Protein 8XPI (pdb70)

Solvent-accessible surface area: 5493 Å² total; per-residue (Å²): 153,37,81,114,69,157,128,21,38,1,40,1,84,87,0,0,59,15,72,5,81,0,42,114,147,2,46,113,73,0,36,116,44,29,64,86,138,77,12,146,95,25,20,88,45,36,136,159,15,90,189,31,67,22,45,65,100,86,96,49,31,135,72,0,2,6,0,31,0,0,73,18,0,57,56,15,53,94,69,128,94,88,67,107,10,66,25,6,100,101

Organism: Porcine epidemic diarrhea virus (NCBI:txid28295)

Secondary structure (DSSP, 8-state):
--BSSSSB---HHHHTTS-EEE-HHHHHHHHTTS-HHHHHHHHHTHHHHTT----TTSTTHHHHHHHHHHHHHHHHHHH---EEE-----

InterPro domains:
  IPR001205 RNA-directed RNA polymerase, C-terminal domain [PF00680] (4582-4909)
  IPR002589 Macro domain [PF01661] (1318-1421)
  IPR002589 Macro domain [PS51154] (1286-1465)
  IPR002589 Macro domain [SM00506] (1298-1423)
  IPR008740 Peptidase C30, coronavirus [PF05409] (3026-3308)
  IPR008740 Peptidase C30, coronavirus [PS51442] (2998-3299)
  IPR009003 Peptidase S1, PA clan [SSF50494] (2998-3297)
  IPR009461 Non-structural protein NSP16, coronavirus-like [PF06460] (6482-6779)
  IPR009466 Non-structural protein 14, coronavirus [PF06471] (5628-6137)
  IPR009469 RNA-dependent RNA polymerase, N-terminal, coronavirus [PF06478] (4113-4461)
  IPR011050 Pectin lyase fold/virulence factor [SSF51126] (2178-2303)
  IPR013016 Peptidase C16, coronavirus [PF08715] (1631-1932)
  IPR013016 Peptidase C16, coronavirus [PS51124] (1057-1296)
  IPR013016 Peptidase C16, coronavirus [PS51124] (1691-1951)
  IPR014822 Non-structural protein NSP9, coronavirus [PF08710] (3858-3965)
  IPR014822 Non-structural protein NSP9, coronavirus [PS51951] (3858-3965)
  IPR014828 Non-structural protein NSP7, coronavirus [PF08716] (3580-3662)
  IPR014828 Non-structural protein NSP7, coronavirus [PS51949] (3580-3662)
  IPR014829 Non-structural protein NSP8, coronavirus [PF08717] (3663-3857)
  IPR014829 Non-structural protein NSP8, coronavirus [PS51950] (3663-3857)

Foldseek 3Di:
DQDDPPAGQDELLVPLQHKDKDAPRNLVNHPVRDDPVVLVVLCVCCVVLVQPADDCPDPCQSSSSSNQVSVVSVVCVPVNDIDMDHHNHD

Nearest PDB structures (foldseek):
  3gzf-assembly1_C  TM=8.994E-01  e=5.002E-11  Feline coronavirus
  3gzf-assembly2_B  TM=9.207E-01  e=3.013E-10  Feline coronavirus
  3vc8-assembly1_A  TM=9.013E-01  e=3.512E-06  Murine coronavirus inf-MHV-A59
  3vcb-assembly1_B  TM=9.114E-01  e=9.191E-06  Murine coronavirus inf-MHV-A59
  8yb7-assembly1_C-3  TM=8.440E-01  e=2.116E-05  Severe acute respiratory syndrome coronavirus 2

Structure (mmCIF, N/CA/C/O backbone):
data_8XPI
#
_entry.id   8XPI
#
_cell.length_a   58.815
_cell.length_b   58.815
_cell.length_c   52.014
_cell.angle_alpha   90.00
_cell.angle_beta   90.00
_cell.angle_gamma   120.00
#
_symmetry.space_group_name_H-M   'P 61'
#
loop_
_entity.id
_entity.type
_entity.pdbx_description
1 polymer 'ORF1ab polyprotein'
2 water water
#
loop_
_atom_site.group_PDB
_atom_site.id
_atom_site.type_symbol
_atom_site.label_atom_id
_atom_site.label_alt_id
_atom_site.label_comp_id
_atom_site.label_asym_id
_atom_site.label_entity_id
_atom_site.label_seq_id
_atom_site.pdbx_PDB_ins_code
_atom_site.Cartn_x
_atom_site.Cartn_y
_atom_site.Cartn_z
_atom_site.occupancy
_atom_site.B_iso_or_equiv
_atom_site.auth_seq_id
_atom_site.auth_comp_id
_atom_site.auth_asym_id
_atom_site.auth_atom_id
_atom_site.pdbx_PDB_model_num
ATOM 1 N N . MET A 1 1 ? -18.313 11.451 -13.236 1.00 60.78 1 MET A N 1
ATOM 2 C CA . MET A 1 1 ? -18.472 11.090 -11.831 1.00 57.79 1 MET A CA 1
ATOM 3 C C . MET A 1 1 ? -17.121 11.064 -11.101 1.00 51.33 1 MET A C 1
ATOM 4 O O . MET A 1 1 ? -16.136 11.623 -11.590 1.00 50.26 1 MET A O 1
ATOM 9 N N . LEU A 1 2 ? -17.086 10.414 -9.935 1.00 46.60 2 LEU A N 1
ATOM 10 C CA . LEU A 1 2 ? -15.957 10.503 -9.014 1.00 40.81 2 LEU A CA 1
ATOM 11 C C . LEU A 1 2 ? -14.924 9.410 -9.208 1.00 39.80 2 LEU A C 1
ATOM 12 O O . LEU A 1 2 ? -13.728 9.655 -8.991 1.00 36.94 2 LEU A O 1
ATOM 17 N N . PHE A 1 3 ? -15.353 8.207 -9.590 1.00 39.35 3 PHE A N 1
ATOM 18 C CA . PHE A 1 3 ? -14.443 7.102 -9.825 1.00 39.95 3 PHE A CA 1
ATOM 19 C C . PHE A 1 3 ? -14.703 6.507 -11.202 1.00 46.91 3 PHE A C 1
ATOM 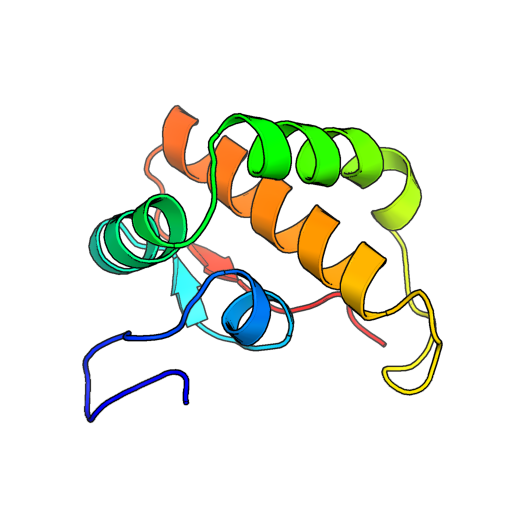20 O O . PHE A 1 3 ? -15.769 6.698 -11.793 1.00 48.54 3 PHE A O 1
ATOM 28 N N . GLU A 1 4 ? -13.673 5.826 -11.726 1.00 46.61 4 GLU A N 1
ATOM 29 C CA . GLU A 1 4 ? -13.745 5.050 -12.972 1.00 55.06 4 GLU A CA 1
ATOM 30 C C . GLU A 1 4 ? -13.122 3.699 -12.651 1.00 53.66 4 GLU A C 1
ATOM 31 O O . GLU A 1 4 ? -11.979 3.429 -13.028 1.00 57.76 4 GLU A O 1
ATOM 37 N N . GLY A 1 5 ? -13.873 2.865 -11.940 1.00 55.72 5 GLY A 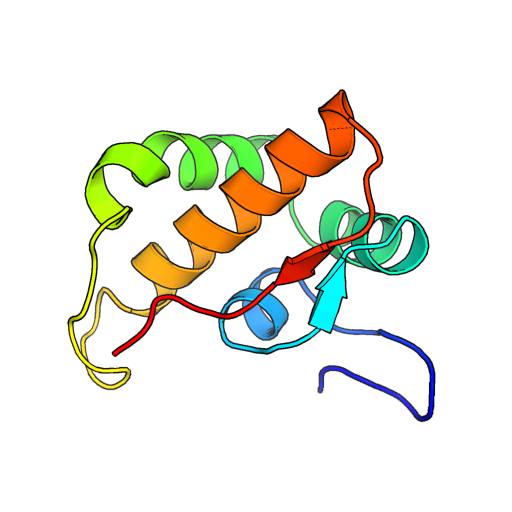N 1
ATOM 38 C CA . GLY A 1 5 ? -13.311 1.662 -11.347 1.00 59.48 5 GLY A CA 1
ATOM 39 C C . GLY A 1 5 ? -12.696 1.969 -9.998 1.00 58.50 5 GLY A C 1
ATOM 40 O O . GLY A 1 5 ? -13.345 2.556 -9.136 1.00 58.67 5 GLY A O 1
ATOM 41 N N . ASP A 1 6 ? -11.439 1.580 -9.819 1.00 65.05 6 ASP A N 1
ATOM 42 C CA . ASP A 1 6 ? -10.697 1.861 -8.595 1.00 64.37 6 ASP A CA 1
ATOM 43 C C . ASP A 1 6 ? -9.978 3.203 -8.634 1.00 61.46 6 ASP A C 1
ATOM 44 O O . ASP A 1 6 ? -9.215 3.513 -7.709 1.00 65.09 6 ASP A O 1
ATOM 49 N N . LYS A 1 7 ? -10.182 3.999 -9.681 1.00 56.62 7 LYS A N 1
ATOM 50 C CA . LYS A 1 7 ? -9.380 5.194 -9.918 1.00 52.37 7 LYS A CA 1
ATOM 51 C C . LYS A 1 7 ? -10.209 6.452 -9.676 1.00 45.61 7 LYS A C 1
ATOM 52 O O . LYS A 1 7 ? -11.297 6.606 -10.250 1.00 43.18 7 LYS A O 1
ATOM 58 N N . PHE A 1 8 ? -9.677 7.357 -8.852 1.00 44.73 8 PHE A N 1
ATOM 59 C CA . PHE A 1 8 ? -10.317 8.645 -8.611 1.00 40.19 8 PHE A CA 1
ATOM 60 C C . PHE A 1 8 ? -10.127 9.558 -9.812 1.00 39.76 8 PHE A C 1
ATOM 61 O O . PHE A 1 8 ? -8.992 9.871 -10.191 1.00 41.65 8 PHE A O 1
ATOM 69 N N . VAL A 1 9 ? -11.231 10.023 -10.397 1.00 35.53 9 VAL A N 1
ATOM 70 C CA . VAL A 1 9 ? -11.172 10.880 -11.569 1.00 36.57 9 VAL A CA 1
ATOM 71 C C . VAL A 1 9 ? -11.892 12.203 -11.364 1.00 38.00 9 VAL A C 1
ATOM 72 O O . VAL A 1 9 ? -11.990 12.993 -12.305 1.00 37.13 9 VAL A O 1
ATOM 76 N N . GLY A 1 10 ? -12.372 12.492 -10.150 1.00 35.86 10 GLY A N 1
ATOM 77 C CA . GLY A 1 10 ? -13.288 13.610 -9.963 1.00 37.54 10 GLY A CA 1
ATOM 78 C C . GLY A 1 10 ? -12.594 14.956 -10.017 1.00 32.30 10 GLY A C 1
ATOM 79 O O . GLY A 1 10 ? -11.422 15.088 -9.680 1.00 34.20 10 GLY A O 1
ATOM 80 N N . SER A 1 11 ? -13.340 15.977 -10.429 1.00 30.24 11 SER A N 1
ATOM 81 C CA . SER A 1 11 ? -12.823 17.335 -10.388 1.00 32.92 11 SER A CA 1
ATOM 82 C C . SER A 1 11 ? -13.091 17.933 -9.010 1.00 33.17 11 SER A C 1
ATOM 83 O O . SER A 1 11 ? -13.853 17.379 -8.220 1.00 32.12 11 SER A O 1
ATOM 86 N N . PHE A 1 12 ? -12.426 19.058 -8.708 1.00 28.21 12 PHE A N 1
ATOM 87 C CA . PHE A 1 12 ? -12.618 19.709 -7.416 1.00 28.24 12 PHE A CA 1
ATOM 88 C C . PHE A 1 12 ? -14.088 20.009 -7.155 1.00 30.44 12 PHE A C 1
ATOM 89 O O . PHE A 1 12 ? -14.619 19.737 -6.069 1.00 27.74 12 PHE A O 1
ATOM 97 N N . GLU A 1 13 ? -14.762 20.599 -8.124 1.00 32.22 13 GLU A N 1
ATOM 98 C CA . GLU A 1 13 ? -16.123 21.032 -7.843 1.00 35.62 13 GLU A CA 1
ATOM 99 C C . GLU A 1 13 ? -17.059 19.840 -7.670 1.00 34.31 13 GLU A C 1
ATOM 100 O O . GLU A 1 13 ? -17.918 19.858 -6.784 1.00 35.52 13 GLU A O 1
ATOM 106 N N . ASN A 1 14 ? -16.837 18.751 -8.401 1.00 32.49 14 ASN A N 1
ATOM 107 C CA . ASN A 1 14 ? -17.654 17.560 -8.188 1.00 34.13 14 ASN A CA 1
ATOM 108 C C . ASN A 1 14 ? -17.280 16.819 -6.914 1.00 35.96 14 ASN A C 1
ATOM 109 O O . ASN A 1 14 ? -18.163 16.354 -6.185 1.00 37.51 14 ASN A O 1
ATOM 114 N N . ALA A 1 15 ? -15.985 16.692 -6.630 1.00 28.85 15 ALA A N 1
ATOM 115 C CA . ALA A 1 15 ? -15.551 15.887 -5.502 1.00 29.13 15 ALA A CA 1
ATOM 116 C C . ALA A 1 15 ? -15.879 16.531 -4.167 1.00 26.09 15 ALA A C 1
ATOM 117 O O . ALA A 1 15 ? -15.983 15.829 -3.161 1.00 27.96 15 ALA A O 1
ATOM 119 N N . ALA A 1 16 ? -16.022 17.857 -4.116 1.00 27.48 16 ALA A N 1
ATOM 120 C CA . ALA A 1 16 ? -16.213 18.497 -2.824 1.00 28.43 16 ALA A CA 1
ATOM 121 C C . ALA A 1 16 ? -17.517 18.073 -2.173 1.00 28.33 16 ALA A C 1
ATOM 122 O O . ALA A 1 16 ? -17.628 18.128 -0.950 1.00 29.56 16 ALA A O 1
ATOM 124 N N . ALA A 1 17 ? -18.484 17.624 -2.961 1.00 29.48 17 ALA A N 1
ATOM 125 C CA . ALA A 1 17 ? -19.739 17.130 -2.434 1.00 32.18 17 ALA A CA 1
ATOM 126 C C . ALA A 1 17 ? -19.726 15.631 -2.190 1.00 36.46 17 ALA A C 1
ATOM 127 O O . ALA A 1 17 ? -20.717 15.103 -1.682 1.00 38.35 17 ALA A O 1
ATOM 129 N N . GLY A 1 18 ? -18.625 14.939 -2.499 1.00 33.77 18 GLY A N 1
ATOM 130 C CA . GLY A 1 18 ? -18.548 13.504 -2.362 1.00 31.93 18 GLY A CA 1
ATOM 131 C C . GLY A 1 18 ? -17.603 13.029 -1.268 1.00 30.31 18 GLY A C 1
ATOM 132 O O . GLY A 1 18 ? -17.040 13.807 -0.495 1.00 29.48 18 GLY A O 1
ATOM 133 N N . THR A 1 19 ? -17.419 11.709 -1.237 1.00 28.95 19 THR A N 1
ATOM 134 C CA . THR A 1 19 ? -16.579 11.011 -0.269 1.00 29.15 19 THR A CA 1
ATOM 135 C C . THR A 1 19 ? -15.471 10.271 -0.994 1.00 27.78 19 THR A C 1
ATOM 136 O O . THR A 1 19 ? -15.748 9.454 -1.884 1.00 30.76 19 THR A O 1
ATOM 140 N N . PHE A 1 20 ? -14.230 10.502 -0.580 1.00 25.01 20 PHE A N 1
ATOM 141 C CA . PHE A 1 20 ? -13.105 9.787 -1.165 1.00 28.11 20 PHE A CA 1
ATOM 142 C C . PHE A 1 20 ? -11.903 9.910 -0.233 1.00 27.13 20 PHE A C 1
ATOM 143 O O . PHE A 1 20 ? -11.828 10.807 0.609 1.00 27.27 20 PHE A O 1
ATOM 151 N N . VAL A 1 21 ? -10.953 8.999 -0.400 1.00 25.75 21 VAL A N 1
ATOM 152 C CA . VAL A 1 21 ? -9.691 9.085 0.321 1.00 26.78 21 VAL A CA 1
ATOM 153 C C . VAL A 1 21 ? -8.790 10.086 -0.405 1.00 26.85 21 VAL A C 1
ATOM 154 O O . VAL A 1 21 ? -8.494 9.918 -1.596 1.00 27.81 21 VAL A O 1
ATOM 158 N N . LEU A 1 22 ? -8.366 11.126 0.306 1.00 23.00 22 LEU A N 1
ATOM 159 C CA . LEU A 1 22 ? -7.408 12.101 -0.210 1.00 26.32 22 LEU A CA 1
ATOM 160 C C . LEU A 1 22 ? -6.000 11.543 -0.009 1.00 28.24 22 LEU A C 1
ATOM 161 O O . LEU A 1 22 ? -5.431 11.660 1.073 1.00 31.92 22 LEU A O 1
ATOM 166 N N . ASP A 1 23 ? -5.449 10.917 -1.046 1.00 27.54 23 ASP A N 1
ATOM 167 C CA . ASP A 1 23 ? -4.055 10.487 -1.105 1.00 29.38 23 ASP A CA 1
ATOM 168 C C . ASP A 1 23 ? -3.370 11.282 -2.207 1.00 30.96 23 ASP A C 1
ATOM 169 O O . ASP A 1 23 ? -3.977 12.172 -2.810 1.00 27.43 23 ASP A O 1
ATOM 174 N N . MET 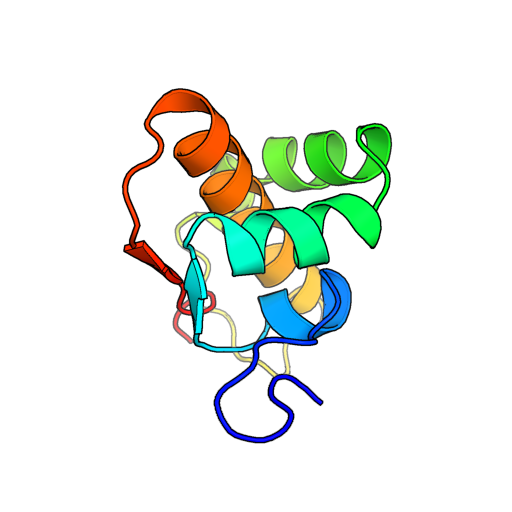A 1 24 ? -2.111 10.952 -2.516 1.00 30.39 24 MET A N 1
ATOM 175 C CA . MET A 1 24 ? -1.418 11.852 -3.442 1.00 29.45 24 MET A CA 1
ATOM 176 C C . MET A 1 24 ? -2.014 11.825 -4.853 1.00 27.40 24 MET A C 1
ATOM 177 O O . MET A 1 24 ? -1.897 12.820 -5.585 1.00 28.30 24 MET A O 1
ATOM 182 N N . TYR A 1 25 ? -2.575 10.686 -5.285 1.00 28.02 25 TYR A N 1
ATOM 183 C CA . TYR A 1 25 ? -3.145 10.608 -6.628 1.00 31.00 25 TYR A CA 1
ATOM 184 C C . TYR A 1 25 ? -4.453 11.390 -6.728 1.00 27.36 25 TYR A C 1
ATOM 185 O O . TYR A 1 25 ? -4.700 12.095 -7.719 1.00 25.81 25 TYR A O 1
ATOM 194 N N . ALA A 1 26 ? -5.295 11.300 -5.706 1.00 26.18 26 ALA A N 1
ATOM 195 C CA . ALA A 1 26 ? -6.478 12.151 -5.685 1.00 26.27 26 ALA A CA 1
ATOM 196 C C . ALA A 1 26 ? -6.085 13.613 -5.673 1.00 23.97 26 ALA A C 1
ATOM 197 O O . ALA A 1 26 ? -6.692 14.428 -6.372 1.00 24.48 26 ALA A O 1
ATOM 199 N N . TYR A 1 27 ? -5.082 13.967 -4.873 1.00 25.25 27 TYR A N 1
ATOM 200 C CA . TYR A 1 27 ? -4.649 15.359 -4.772 1.00 24.53 27 TYR A CA 1
ATOM 201 C C . TYR A 1 27 ? -4.199 15.872 -6.123 1.00 25.74 27 TYR A C 1
ATOM 202 O O . TYR A 1 27 ? -4.578 16.978 -6.542 1.00 26.18 27 TYR A O 1
ATOM 211 N N . GLU A 1 28 ? -3.390 15.073 -6.829 1.00 23.93 28 GLU A N 1
ATOM 212 C CA . GLU A 1 28 ? -2.906 15.471 -8.143 1.00 25.22 28 GLU A CA 1
ATOM 213 C C . GLU A 1 28 ? -4.079 15.765 -9.078 1.00 28.23 28 GLU A C 1
ATOM 214 O O . GLU A 1 28 ? -4.099 16.787 -9.787 1.00 27.14 28 GLU A O 1
ATOM 220 N N . ARG A 1 29 ? -5.096 14.911 -9.048 1.00 25.09 29 ARG A N 1
ATOM 221 C CA . ARG A 1 29 ? -6.240 15.101 -9.925 1.00 27.15 29 ARG A CA 1
ATOM 222 C C . ARG A 1 29 ? -7.045 16.333 -9.530 1.00 28.13 29 ARG A C 1
ATOM 223 O O . ARG A 1 29 ? -7.403 17.143 -10.391 1.00 28.47 29 ARG A O 1
ATOM 231 N N . LEU A 1 30 ? -7.290 16.534 -8.233 1.00 24.81 30 LEU A N 1
ATOM 232 C CA . LEU A 1 30 ? -8.025 17.717 -7.795 1.00 24.66 30 LEU A CA 1
ATOM 233 C C . LEU A 1 30 ? -7.283 19.013 -8.126 1.00 27.78 30 LEU A C 1
ATOM 234 O O . LEU A 1 30 ? -7.888 20.001 -8.569 1.00 26.69 30 LEU A O 1
ATOM 239 N N . ALA A 1 31 ? -5.984 19.059 -7.829 1.00 25.63 31 ALA A N 1
ATOM 240 C CA . ALA A 1 31 ? -5.222 20.300 -7.952 1.00 26.99 31 ALA A CA 1
ATOM 241 C C . ALA A 1 31 ? -5.106 20.740 -9.398 1.00 28.84 31 ALA A C 1
ATOM 242 O O . ALA A 1 31 ? -4.988 21.935 -9.678 1.00 32.81 31 ALA A O 1
ATOM 244 N N . ASN A 1 32 ? -5.155 19.801 -10.323 1.00 29.00 32 ASN A N 1
ATOM 245 C CA . ASN A 1 32 ? -5.106 20.113 -11.734 1.00 34.20 32 ASN A CA 1
ATOM 246 C C . ASN A 1 32 ? -6.478 20.407 -12.328 1.00 33.85 32 ASN A C 1
ATOM 247 O O . ASN A 1 32 ? -6.587 20.590 -13.543 1.00 34.11 32 ASN A O 1
ATOM 252 N N . SER A 1 33 ? -7.522 20.499 -11.502 1.00 29.81 33 SER A N 1
ATOM 253 C CA . SER A 1 33 ? -8.848 20.870 -11.986 1.00 29.44 33 SER A CA 1
ATOM 254 C C . SER A 1 33 ? -9.331 22.214 -11.453 1.00 32.58 33 SER A C 1
ATOM 255 O O . SER A 1 33 ? -10.491 22.581 -11.682 1.00 35.00 33 SER A O 1
ATOM 258 N N . ILE A 1 34 ? -8.488 22.954 -10.741 1.00 29.66 34 ILE A N 1
ATOM 259 C CA . ILE A 1 34 ? -8.873 24.230 -10.150 1.00 31.05 34 ILE A CA 1
ATOM 260 C C . ILE A 1 34 ? -7.615 25.069 -10.031 1.00 32.61 34 ILE A C 1
ATOM 261 O O . ILE A 1 34 ? -6.519 24.535 -9.867 1.00 30.91 34 ILE A O 1
ATOM 266 N N . SER A 1 35 ? -7.765 26.390 -10.133 1.00 34.79 35 SER A N 1
ATOM 267 C CA . SER A 1 35 ? -6.598 27.255 -10.071 1.00 38.62 35 SER A CA 1
ATOM 268 C C . SER A 1 35 ? -6.152 27.419 -8.626 1.00 38.93 35 SER A C 1
ATOM 269 O O . SER A 1 35 ? -6.949 27.296 -7.688 1.00 36.04 35 SER A O 1
ATOM 272 N N . THR A 1 36 ? -4.851 27.658 -8.443 1.00 42.96 36 THR A N 1
ATOM 273 C CA . THR A 1 36 ? -4.363 27.949 -7.101 1.00 39.31 36 THR A CA 1
ATOM 274 C C . THR A 1 36 ? -5.085 29.154 -6.521 1.00 36.90 36 THR A C 1
ATOM 275 O O . THR A 1 36 ? -5.392 29.182 -5.329 1.00 37.51 36 THR A O 1
ATOM 279 N N . GLU A 1 37 ? -5.383 30.153 -7.352 1.00 38.25 37 GLU A N 1
ATOM 280 C CA . GLU A 1 37 ? -6.105 31.323 -6.862 1.00 42.79 37 GLU A CA 1
ATOM 281 C C . GLU A 1 37 ? -7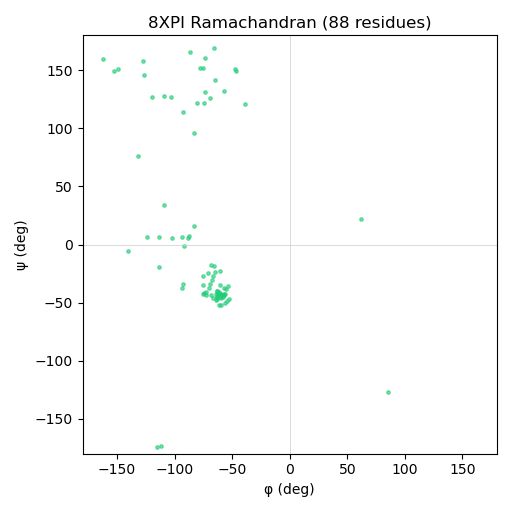.467 30.938 -6.297 1.00 40.28 37 GLU A C 1
ATOM 282 O O . GLU A 1 37 ? -7.819 31.322 -5.175 1.00 40.94 37 GLU A O 1
ATOM 288 N N . LYS A 1 38 ? -8.260 30.196 -7.072 1.00 36.41 38 LYS A N 1
ATOM 289 C CA . LYS A 1 38 ? -9.584 29.811 -6.598 1.00 36.89 38 LYS A CA 1
ATOM 290 C C . LYS A 1 38 ? -9.498 28.930 -5.357 1.00 35.72 38 LYS A C 1
ATOM 291 O O . LYS A 1 38 ? -10.310 29.062 -4.434 1.00 36.17 38 LYS A O 1
ATOM 297 N N . LEU A 1 39 ? -8.532 28.013 -5.326 1.00 34.01 39 LEU A N 1
ATOM 298 C CA . LEU A 1 39 ? -8.356 27.153 -4.158 1.00 35.82 39 LEU A CA 1
ATOM 299 C C . LEU A 1 39 ? -8.110 27.963 -2.889 1.00 37.70 39 LEU A C 1
ATOM 300 O O . LEU A 1 39 ? -8.707 27.695 -1.841 1.00 37.31 39 LEU A O 1
ATOM 305 N N . ARG A 1 40 ? -7.240 28.973 -2.963 1.00 40.78 40 ARG A N 1
ATOM 306 C CA . ARG A 1 40 ? -7.006 29.819 -1.796 1.00 38.07 40 ARG A CA 1
ATOM 307 C C . ARG A 1 40 ? -8.266 30.551 -1.388 1.00 39.35 40 ARG A C 1
ATOM 308 O O . ARG A 1 40 ? -8.574 30.646 -0.199 1.00 38.65 40 ARG A O 1
ATOM 316 N N . GLN A 1 41 ? -8.996 31.088 -2.359 1.00 39.15 41 GLN A N 1
ATOM 317 C CA . GLN A 1 41 ? -10.232 31.804 -2.052 1.00 39.08 41 GLN A CA 1
ATOM 318 C C . GLN A 1 41 ? -11.203 30.930 -1.259 1.00 39.63 41 GLN A C 1
ATOM 319 O O . GLN A 1 41 ? -11.714 31.338 -0.207 1.00 40.86 41 GLN A O 1
ATOM 325 N N . TYR A 1 42 ? -11.454 29.706 -1.734 1.00 36.85 42 TYR A N 1
ATOM 326 C CA . TYR A 1 42 ? -12.328 28.816 -0.986 1.00 36.27 42 TYR A CA 1
ATOM 327 C C . TYR A 1 42 ? -11.736 28.494 0.377 1.00 34.04 42 TYR A C 1
ATOM 328 O O . TYR A 1 42 ? -12.459 28.478 1.382 1.00 36.88 42 TYR A O 1
ATOM 337 N N . ALA A 1 43 ? -10.427 28.242 0.436 1.00 33.76 43 ALA A N 1
ATOM 338 C CA . ALA A 1 43 ? -9.798 27.874 1.695 1.00 35.32 43 ALA A CA 1
ATOM 339 C C . ALA A 1 43 ? -9.949 28.980 2.732 1.00 36.83 43 ALA A C 1
ATOM 340 O O . ALA A 1 43 ? -10.117 28.702 3.925 1.00 38.10 43 ALA A O 1
ATOM 342 N N . SER A 1 44 ? -9.922 30.238 2.290 1.00 41.03 44 SER A N 1
ATOM 343 C CA . SER A 1 44 ? -10.069 31.371 3.199 1.00 41.56 44 SER A CA 1
ATOM 344 C C . SER A 1 44 ? -11.447 31.437 3.837 1.00 43.26 44 SER A C 1
ATOM 345 O O . SER A 1 44 ? -11.604 32.122 4.853 1.00 45.31 44 SER A O 1
ATOM 348 N N . THR A 1 45 ? -12.450 30.759 3.277 1.00 41.46 45 THR A N 1
ATOM 349 C CA . THR A 1 45 ? -13.779 30.775 3.877 1.00 39.56 45 THR A CA 1
ATOM 350 C C . THR A 1 45 ? -14.017 29.604 4.827 1.00 41.85 45 THR A C 1
ATOM 351 O O . THR A 1 45 ? -15.141 29.450 5.322 1.00 41.33 45 THR A O 1
ATOM 355 N N . TYR A 1 46 ? -12.988 28.795 5.119 1.00 39.07 46 TYR A N 1
ATOM 356 C CA . TYR A 1 46 ? -13.210 27.611 5.945 1.00 38.85 46 TYR A CA 1
ATOM 357 C C . TYR A 1 46 ? -13.675 27.972 7.353 1.00 40.77 46 TYR A C 1
ATOM 358 O O . TYR A 1 46 ? -14.623 27.366 7.864 1.00 41.29 46 TYR A O 1
ATOM 367 N N . ASN A 1 47 ? -13.035 28.958 7.998 1.00 41.45 47 ASN A N 1
ATOM 368 C CA . ASN A 1 47 ? -13.464 29.341 9.343 1.00 42.90 47 ASN A CA 1
ATOM 369 C C . ASN A 1 47 ? -14.949 29.659 9.376 1.00 42.48 47 ASN A C 1
ATOM 370 O O . ASN A 1 47 ? -15.641 29.355 10.357 1.00 47.97 47 ASN A O 1
ATOM 375 N N . LYS A 1 48 ? -15.464 30.248 8.298 1.00 42.36 48 LYS A N 1
ATOM 376 C CA . LYS A 1 48 ? -16.880 30.584 8.255 1.00 41.61 48 LYS A CA 1
ATOM 377 C C . LYS A 1 48 ? -17.736 29.331 8.147 1.00 46.69 48 LYS A C 1
ATOM 378 O O . LYS A 1 48 ? -18.799 29.237 8.775 1.00 43.59 48 LYS A O 1
ATOM 384 N N . TYR A 1 49 ? -17.270 28.337 7.391 1.00 45.19 49 TYR A N 1
ATOM 385 C CA . TYR A 1 49 ? -18.067 27.169 7.067 1.00 41.28 49 TYR A CA 1
ATOM 386 C C . TYR A 1 49 ? -17.706 25.944 7.891 1.00 41.54 49 TYR A C 1
ATOM 387 O O . TYR A 1 49 ? -18.273 24.877 7.646 1.00 41.10 49 TYR A O 1
ATOM 396 N N . LYS A 1 50 ? -16.809 26.086 8.879 1.00 39.02 50 LYS A N 1
ATOM 397 C CA . LYS A 1 50 ? -16.260 24.939 9.600 1.00 39.88 50 LYS A CA 1
ATOM 398 C C . LYS A 1 50 ? -17.346 24.102 10.262 1.00 45.29 50 LYS A C 1
ATOM 399 O O . LYS A 1 50 ? -17.297 22.866 10.223 1.00 43.64 50 LYS A O 1
ATOM 405 N N . TYR A 1 51 ? -18.315 24.759 10.889 1.00 44.03 51 TYR A N 1
ATOM 406 C CA . TYR A 1 51 ? -19.365 23.992 11.612 1.00 44.96 51 TYR A CA 1
ATOM 407 C C . TYR A 1 51 ? -20.685 24.096 10.849 1.00 49.50 51 TYR A C 1
ATOM 408 O O . TYR A 1 51 ? -21.764 24.110 11.470 1.00 49.93 51 TYR A O 1
ATOM 417 N N . TYR A 1 52 ? -20.600 24.152 9.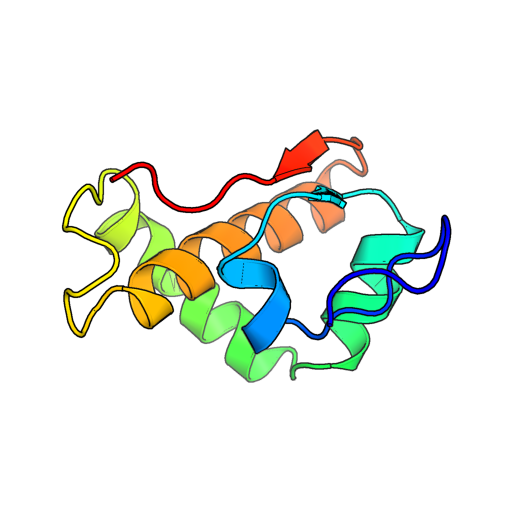525 1.00 43.70 52 TYR A N 1
ATOM 418 C CA . TYR A 1 52 ? -21.826 24.193 8.693 1.00 49.30 52 TYR A CA 1
ATOM 419 C C . TYR A 1 52 ? -22.570 22.889 8.864 1.00 56.47 52 TYR A C 1
ATOM 420 O O . TYR A 1 52 ? -21.926 21.827 8.954 1.00 54.60 52 TYR A O 1
ATOM 429 N N . SER A 1 53 ? -23.897 22.969 8.918 1.00 60.79 53 SER A N 1
ATOM 430 C CA . SER A 1 53 ? -24.737 21.747 9.012 1.00 66.78 53 SER A CA 1
ATOM 431 C C . SER A 1 53 ? -25.987 21.910 8.138 1.00 68.66 53 SER A C 1
ATOM 432 O O . SER A 1 53 ? -26.743 20.930 8.013 1.00 75.21 53 SER A O 1
ATOM 435 N N . GLY A 1 54 ? -26.186 23.088 7.553 1.00 62.20 54 GLY A N 1
ATOM 436 C CA . GLY A 1 54 ? -27.338 23.317 6.663 1.00 65.15 54 GLY A CA 1
ATOM 437 C C . GLY A 1 54 ? -27.477 22.200 5.659 1.00 68.45 54 GLY A C 1
ATOM 438 O O . GLY A 1 54 ? -26.445 21.699 5.231 1.00 69.78 54 GLY A O 1
ATOM 439 N N . SER A 1 55 ? -28.687 21.895 5.194 1.00 71.62 55 SER A N 1
ATOM 440 C CA . SER A 1 55 ? -28.895 20.717 4.301 1.00 70.65 55 SER A CA 1
ATOM 441 C C . SER A 1 55 ? -28.212 20.838 2.932 1.00 67.26 55 SER A C 1
ATOM 442 O O . SER A 1 55 ? -27.739 21.926 2.586 1.00 65.17 55 SER A O 1
ATOM 445 N N . ALA A 1 56 ? -28.182 19.735 2.183 1.00 63.62 56 ALA A N 1
ATOM 446 C CA . ALA A 1 56 ? -27.579 19.716 0.835 1.00 59.10 56 ALA A CA 1
ATOM 447 C C . ALA A 1 56 ? -28.429 20.546 -0.111 1.00 60.18 56 ALA A C 1
ATOM 448 O O . ALA A 1 56 ? -27.964 20.882 -1.204 1.00 57.86 56 ALA A O 1
ATOM 450 N N . SER A 1 57 ? -29.662 20.811 0.296 1.00 63.21 57 SER A N 1
ATOM 451 C CA . SER A 1 57 ? -30.577 21.628 -0.525 1.00 65.28 57 SER A CA 1
ATOM 452 C C . SER A 1 57 ? -30.169 23.100 -0.420 1.00 66.20 57 SER A C 1
ATOM 453 O O . SER A 1 57 ? -30.296 23.817 -1.428 1.00 68.81 57 SER A O 1
ATOM 456 N N . GLU A 1 58 ? -29.691 23.524 0.748 1.00 66.00 58 GLU A N 1
ATOM 457 C CA . GLU A 1 58 ? -29.303 24.944 0.964 1.00 62.57 58 GLU A CA 1
ATOM 458 C C . GLU A 1 58 ? -28.456 25.460 -0.205 1.00 62.14 58 GLU A C 1
ATOM 459 O O . GLU A 1 58 ? -27.695 24.676 -0.783 1.00 62.99 58 GLU A O 1
ATOM 465 N N . ALA A 1 59 ? -28.556 26.754 -0.502 1.00 64.50 59 ALA A N 1
ATOM 466 C CA . ALA A 1 59 ? -27.805 27.343 -1.634 1.00 60.01 59 ALA A CA 1
ATOM 467 C C . ALA A 1 59 ? -26.328 27.524 -1.293 1.00 56.52 59 ALA A C 1
ATOM 468 O O . ALA A 1 59 ? -25.500 27.516 -2.214 1.00 60.97 59 ALA A O 1
ATOM 470 N N . ASP A 1 60 ? -26.015 27.690 -0.011 1.00 53.89 60 ASP A N 1
ATOM 471 C CA . ASP A 1 60 ? -24.595 27.833 0.398 1.00 51.82 60 ASP A CA 1
ATOM 472 C C . ASP A 1 60 ? -23.961 26.452 0.539 1.00 47.07 60 ASP A C 1
ATOM 473 O O . ASP A 1 60 ? -22.866 26.369 1.098 1.00 44.21 60 ASP A O 1
ATOM 478 N N . TYR A 1 61 ? -24.598 25.423 -0.015 1.00 50.70 61 TYR A N 1
ATOM 479 C CA . TYR A 1 61 ? -24.005 24.130 0.274 1.00 47.08 61 TYR A CA 1
ATOM 480 C C . TYR A 1 61 ? -22.729 23.894 -0.536 1.00 42.33 61 TYR A C 1
ATOM 481 O O . TYR A 1 61 ? -21.755 23.402 0.041 1.00 42.56 61 TYR A O 1
ATOM 490 N N . ARG A 1 62 ? -22.681 24.246 -1.844 1.00 44.67 62 ARG A N 1
ATOM 491 C CA . ARG A 1 62 ? -21.396 24.189 -2.572 1.00 43.52 62 ARG A CA 1
ATOM 492 C C . ARG A 1 62 ? -20.331 24.963 -1.840 1.00 42.80 62 ARG A C 1
ATOM 493 O O . ARG A 1 62 ? -19.179 24.533 -1.777 1.00 39.98 62 ARG A O 1
ATOM 501 N N . LEU A 1 63 ? -20.673 26.180 -1.404 1.00 44.31 63 LEU A N 1
ATOM 502 C CA . LEU A 1 63 ? -19.675 27.044 -0.796 1.00 38.83 63 LEU A CA 1
ATOM 503 C C . LEU A 1 63 ? -19.084 26.386 0.429 1.00 37.17 63 LEU A C 1
ATOM 504 O O . LEU A 1 63 ? -17.869 26.444 0.637 1.00 38.05 63 LEU A O 1
ATOM 509 N N . ALA A 1 64 ? -19.928 25.760 1.249 1.00 37.20 64 ALA A N 1
ATOM 510 C CA . ALA A 1 64 ? -19.431 25.015 2.400 1.00 36.90 64 ALA A CA 1
ATOM 511 C C . ALA A 1 64 ? -18.570 23.840 1.956 1.00 33.17 64 ALA A C 1
ATOM 512 O O . ALA A 1 64 ? -17.471 23.631 2.476 1.00 33.09 64 ALA A O 1
ATOM 514 N N . CYS A 1 65 ? -19.055 23.065 0.989 1.00 33.20 65 CYS A N 1
ATOM 515 C CA . CYS A 1 65 ? -18.282 21.933 0.478 1.00 32.03 65 CYS A CA 1
ATOM 516 C C . CYS A 1 65 ? -16.938 22.377 -0.085 1.00 31.57 65 CYS A C 1
ATOM 517 O O . CYS A 1 65 ? -15.911 21.724 0.154 1.00 30.48 65 CYS A O 1
ATOM 520 N N . PHE A 1 66 ? -16.930 23.470 -0.857 1.00 29.05 66 PHE A N 1
ATOM 521 C CA . PHE A 1 66 ? -15.689 23.979 -1.443 1.00 30.24 66 PHE A CA 1
ATOM 522 C C . PHE A 1 66 ? -14.704 24.414 -0.373 1.00 29.32 66 PHE A C 1
ATOM 523 O O . PHE A 1 66 ? -13.499 24.190 -0.497 1.00 30.98 66 PHE A O 1
ATOM 531 N N . ALA A 1 67 ? -15.197 25.060 0.679 1.00 31.46 67 ALA A N 1
ATOM 532 C CA . ALA A 1 67 ? -14.316 25.436 1.777 1.00 33.06 67 ALA A CA 1
ATOM 533 C C . ALA A 1 67 ? -13.684 24.214 2.414 1.00 30.26 67 ALA A C 1
ATOM 534 O O . ALA A 1 67 ? -12.475 24.195 2.700 1.00 30.80 67 ALA A O 1
ATOM 536 N N . HIS A 1 68 ? -14.491 23.189 2.662 1.00 28.57 68 HIS A N 1
ATOM 537 C CA . HIS A 1 68 ? -14.004 22.029 3.391 1.00 30.36 68 HIS A CA 1
ATOM 538 C C . HIS A 1 68 ? -12.966 21.279 2.579 1.00 27.65 68 HIS A C 1
ATOM 539 O O . HIS A 1 68 ? -11.900 20.926 3.092 1.00 28.96 68 HIS A O 1
ATOM 546 N N . LEU A 1 69 ? -13.245 21.057 1.295 1.00 27.46 69 LEU A N 1
ATOM 547 C CA . LEU A 1 69 ? -12.281 20.355 0.449 1.00 25.49 69 LEU A CA 1
ATOM 548 C C . LEU A 1 69 ? -10.999 21.156 0.302 1.00 25.88 69 LEU A C 1
ATOM 549 O O . LEU A 1 69 ? -9.902 20.598 0.331 1.00 26.72 69 LEU A O 1
ATOM 554 N N . ALA A 1 70 ? -11.116 22.466 0.109 1.00 27.12 70 ALA A N 1
ATOM 555 C CA . ALA A 1 70 ? -9.929 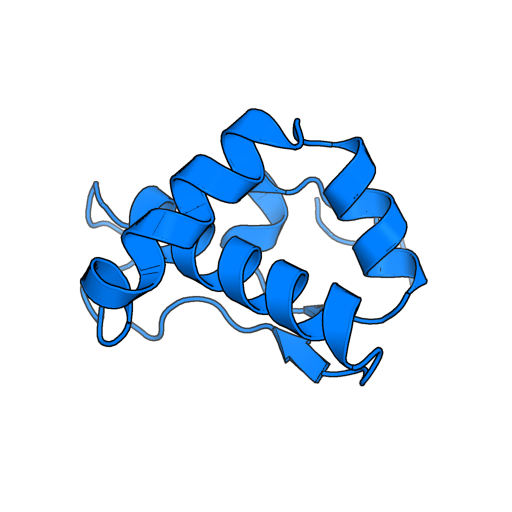23.297 -0.044 1.00 28.12 70 ALA A CA 1
ATOM 556 C C . ALA A 1 70 ? -9.057 23.251 1.199 1.00 29.67 70 ALA A C 1
ATOM 557 O O . ALA A 1 70 ? -7.828 23.165 1.100 1.00 30.35 70 ALA A O 1
ATOM 559 N N . LYS A 1 71 ? -9.674 23.282 2.379 1.00 31.90 71 LYS A N 1
ATOM 560 C CA . LYS A 1 71 ? -8.920 23.128 3.619 1.00 31.62 71 LYS A CA 1
ATOM 561 C C . LYS A 1 71 ? -8.255 21.764 3.704 1.00 35.05 71 LYS A C 1
ATOM 562 O O . LYS A 1 71 ? -7.083 21.660 4.087 1.00 34.34 71 LYS A O 1
ATOM 568 N N . ALA A 1 72 ? -8.988 20.702 3.350 1.00 29.43 72 ALA A N 1
ATOM 569 C CA . ALA A 1 72 ? -8.403 19.368 3.310 1.00 30.42 72 ALA A CA 1
ATOM 570 C C . ALA A 1 72 ? -7.181 19.324 2.411 1.00 30.45 72 ALA A C 1
ATOM 571 O O . ALA A 1 72 ? -6.202 18.626 2.697 1.00 31.09 72 ALA A O 1
ATOM 573 N N . MET A 1 73 ? -7.241 20.033 1.298 1.00 28.79 73 MET A N 1
ATOM 574 C CA . MET A 1 73 ? -6.150 20.025 0.345 1.00 29.19 73 MET A CA 1
ATOM 575 C C . MET A 1 73 ? -4.958 20.815 0.871 1.00 32.74 73 MET A C 1
ATOM 576 O O . MET A 1 73 ? -3.808 20.373 0.766 1.00 32.07 73 MET A O 1
ATOM 581 N N . MET A 1 74 ? -5.221 21.978 1.457 1.00 35.11 74 MET A N 1
ATOM 582 C CA . MET A 1 74 ? -4.155 22.733 2.096 1.00 35.44 74 MET A CA 1
ATOM 583 C C . MET A 1 74 ? -3.467 21.877 3.147 1.00 36.02 74 MET A C 1
ATOM 584 O O . MET A 1 74 ? -2.237 21.796 3.188 1.00 40.28 74 MET A O 1
ATOM 589 N N . ASP A 1 75 ? -4.244 21.149 3.927 1.00 35.64 75 ASP A N 1
ATOM 590 C CA . ASP A 1 75 ? -3.654 20.267 4.958 1.00 35.96 75 ASP A CA 1
ATOM 591 C C . ASP A 1 75 ? -2.763 19.217 4.300 1.00 39.84 75 ASP A C 1
ATOM 592 O O . ASP A 1 75 ? -1.614 19.073 4.733 1.00 40.15 75 ASP A O 1
ATOM 597 N N . TYR A 1 76 ? -3.282 18.492 3.313 1.00 35.12 76 TYR A N 1
ATOM 598 C CA . TYR A 1 76 ? -2.486 17.392 2.718 1.00 34.34 76 TYR A CA 1
ATOM 599 C C . TYR A 1 76 ? -1.172 17.957 2.209 1.00 36.18 76 TYR A C 1
ATOM 600 O O . TYR A 1 76 ? -0.122 17.343 2.395 1.00 38.27 76 TYR A O 1
ATOM 609 N N . ALA A 1 77 ? -1.228 19.113 1.570 1.00 34.15 77 ALA A N 1
ATOM 610 C CA . ALA A 1 77 ? -0.010 19.672 0.945 1.00 37.16 77 ALA A CA 1
ATOM 611 C C . ALA A 1 77 ? 1.065 19.915 2.001 1.00 39.88 77 ALA A C 1
ATOM 612 O O . ALA A 1 77 ? 2.249 19.936 1.642 1.00 40.70 77 ALA A O 1
ATOM 614 N N . SER A 1 78 ? 0.658 20.068 3.256 1.00 38.37 78 SER A N 1
ATOM 615 C CA . SER A 1 78 ? 1.617 20.335 4.352 1.00 41.02 78 SER A CA 1
ATOM 616 C C . SER A 1 78 ? 2.053 19.038 5.034 1.00 44.77 78 SER A C 1
ATOM 617 O O 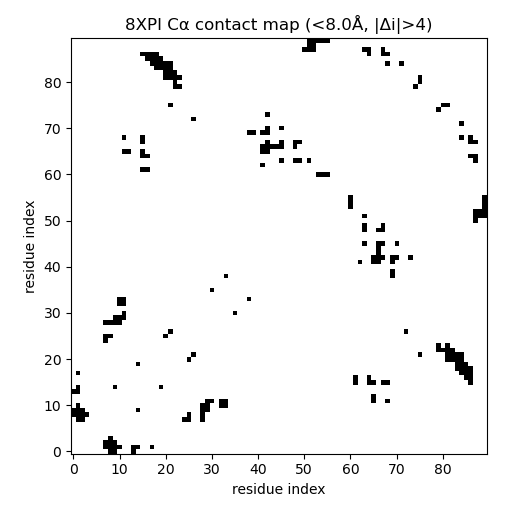. SER A 1 78 ? 3.240 18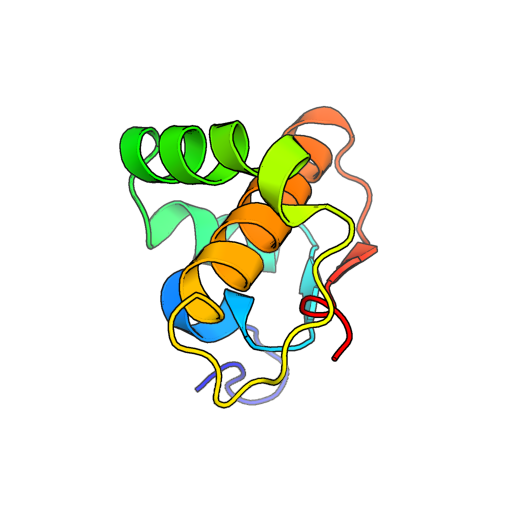.936 5.374 1.00 45.53 78 SER A O 1
ATOM 620 N N . ASN A 1 79 ? 1.149 18.078 5.188 1.00 39.16 79 ASN A N 1
ATOM 621 C CA . ASN A 1 79 ? 1.486 16.876 5.997 1.00 38.63 79 ASN A CA 1
ATOM 622 C C . ASN A 1 79 ? 1.559 15.594 5.166 1.00 38.74 79 ASN A C 1
ATOM 623 O O . ASN A 1 79 ? 2.115 14.615 5.678 1.00 39.93 79 ASN A O 1
ATOM 628 N N . HIS A 1 80 ? 0.965 15.591 3.977 1.00 36.58 80 HIS A N 1
ATOM 629 C CA . HIS A 1 80 ? 1.060 14.408 3.123 1.00 33.47 80 HIS A CA 1
ATOM 630 C C . HIS A 1 80 ? 0.429 13.175 3.778 1.00 36.50 80 HIS A C 1
ATOM 631 O O . HIS A 1 80 ? 0.754 12.036 3.423 1.00 39.53 80 HIS A O 1
ATOM 638 N N . ASN A 1 81 ? -0.467 13.369 4.743 1.00 35.03 81 ASN A N 1
ATOM 639 C CA . ASN A 1 81 ? -1.129 12.252 5.416 1.00 38.53 81 ASN A CA 1
ATOM 640 C C . ASN A 1 81 ? -2.440 11.927 4.715 1.00 32.88 81 ASN A C 1
ATOM 641 O O . ASN A 1 81 ? -3.382 12.727 4.747 1.00 33.18 81 ASN A O 1
ATOM 646 N N . ASP A 1 82 ? -2.500 10.741 4.107 1.00 31.86 82 ASP A N 1
ATOM 647 C CA . ASP A 1 82 ? -3.738 10.284 3.482 1.00 33.76 82 ASP A CA 1
ATOM 648 C C . ASP A 1 82 ? -4.875 10.261 4.489 1.00 35.55 82 ASP A C 1
ATOM 649 O O . ASP A 1 82 ? -4.746 9.712 5.589 1.00 32.45 82 ASP A O 1
ATOM 654 N N . THR A 1 83 ? -6.010 10.826 4.101 1.00 32.80 83 THR A N 1
ATOM 655 C CA . THR A 1 83 ? -7.113 10.959 5.031 1.00 32.72 83 THR A CA 1
ATOM 656 C C . THR A 1 83 ? -8.429 10.890 4.274 1.00 33.60 83 THR A C 1
ATOM 657 O O . THR A 1 83 ? -8.507 11.273 3.101 1.00 31.03 83 THR A O 1
ATOM 661 N N . LEU A 1 84 ? -9.468 10.406 4.952 1.00 30.65 84 LEU A N 1
ATOM 662 C CA . LEU A 1 84 ? -10.789 10.392 4.344 1.00 30.04 84 LEU A CA 1
ATOM 663 C C . LEU A 1 84 ? -11.366 11.796 4.296 1.00 31.93 84 LEU A C 1
ATOM 664 O O . LEU A 1 84 ? -11.377 12.515 5.301 1.00 31.01 84 LEU A O 1
ATOM 669 N N . TYR A 1 85 ? -11.866 12.180 3.129 1.00 28.92 85 TYR A N 1
ATOM 670 C CA . TYR A 1 85 ? -12.613 13.417 2.985 1.00 27.19 85 TYR A CA 1
ATOM 671 C C . TYR A 1 85 ? -14.093 13.071 2.910 1.00 27.26 85 TYR A C 1
ATOM 672 O O . TYR A 1 85 ? -14.501 12.252 2.083 1.00 28.91 85 TYR A O 1
ATOM 681 N N . THR A 1 86 ? -14.866 13.727 3.775 1.00 28.45 86 THR A N 1
ATOM 682 C CA . THR A 1 86 ? -16.334 13.625 3.766 1.00 33.29 86 THR A CA 1
ATOM 683 C C . THR A 1 86 ? -16.866 15.044 3.701 1.00 30.62 86 THR A C 1
ATOM 684 O O . THR A 1 86 ? -16.259 15.934 4.301 1.00 29.47 86 THR A O 1
ATOM 688 N N . PRO A 1 87 ? -18.012 15.300 3.025 1.00 29.59 87 PRO A N 1
ATOM 689 C CA . PRO A 1 87 ? -18.513 16.653 2.887 1.00 35.31 87 PRO A CA 1
ATOM 690 C C . PRO A 1 87 ? -19.126 17.201 4.175 1.00 39.77 87 PRO A C 1
ATOM 691 O O . PRO A 1 87 ? -19.461 16.432 5.081 1.00 41.45 87 PRO A O 1
ATOM 695 N N . PRO A 1 88 ? -19.253 18.535 4.307 1.00 41.19 88 PRO A N 1
ATOM 696 C CA . PRO A 1 88 ? -19.911 19.117 5.459 1.00 44.47 88 PRO A CA 1
ATOM 697 C C . PRO A 1 88 ? -21.118 18.290 5.871 1.00 49.37 88 PRO A C 1
ATOM 698 O O . PRO A 1 88 ? -22.042 18.112 5.065 1.00 52.58 88 PRO A O 1
ATOM 702 N N . THR A 1 89 ? -21.109 17.803 7.107 1.00 57.01 89 THR A N 1
ATOM 703 C CA . THR A 1 89 ? -22.174 16.909 7.601 1.00 62.76 89 THR A CA 1
ATOM 704 C C . THR A 1 89 ? -23.466 17.662 7.743 1.00 66.58 89 THR A C 1
ATOM 705 O O . THR A 1 89 ? -23.494 18.672 8.462 1.00 69.58 89 THR A O 1
ATOM 709 N N . VAL A 1 90 ? -24.516 17.150 7.119 1.00 69.08 90 VAL A N 1
ATOM 710 C CA . VAL A 1 90 ? -25.825 17.851 7.159 1.00 71.66 90 VAL A CA 1
ATOM 711 C C . VAL A 1 90 ? -26.616 17.364 8.385 1.00 78.41 90 VAL A C 1
ATOM 712 O O . VAL A 1 90 ? -26.443 16.181 8.735 1.00 79.94 90 VAL A O 1
#

Radius of gyration: 12.22 Å; Cα contacts (8 Å, |Δi|>4): 122; chains: 1; bounding box: 32×30×25 Å

Sequence (90 aa):
MLFEGDKFVGSFENAAAGTFVLDMYAYERLANSISTEKLRQYASTYNKYKYYSGSASEADYRLACFAHLAKAMMDYASNHNDTLYTPPTV

B-factor: mean 41.11, std 12.08, range [23.0, 83.05]